Protein AF-A0A183NN00-F1 (afdb_monomer_lite)

Secondary structure (DSSP, 8-state):
----SPPPPHHHH-SS-S---SSPPPHHHHHHHHHHHTT--------TTS-THHHHHHHHHHHHHHT-------SSHHHHHHHHHHHHHHS------TT------SS------

Organism: NCBI:txid31246

Foldseek 3Di:
DDLPDDDPFLVVLDVDQLDDDPDGDRSLLSVLLSCVVVVHADADDDDPVNPPVSSVLSNCSVCVVVVHFDDDDDPDVVVVVVVVVVSCVSPPDDDDDPVDPDRDDPHDHDPDD

Structure (mmCIF, N/CA/C/O backbone):
data_AF-A0A183NN00-F1
#
_entry.id   AF-A0A183NN00-F1
#
loop_
_atom_site.group_PDB
_atom_site.id
_atom_site.type_symbol
_atom_site.label_atom_id
_atom_site.label_alt_id
_atom_site.label_comp_id
_atom_site.label_asym_id
_atom_site.label_entity_id
_atom_site.label_seq_id
_atom_site.pdbx_PDB_ins_code
_atom_site.Cartn_x
_atom_site.Cartn_y
_atom_site.Cartn_z
_atom_site.occupancy
_atom_site.B_iso_or_equiv
_atom_site.auth_seq_id
_atom_site.auth_comp_id
_atom_site.auth_asym_id
_atom_site.auth_atom_id
_atom_site.pdbx_PDB_model_num
ATOM 1 N N . GLU A 1 1 ? 10.757 -2.061 16.217 1.00 47.00 1 GLU A N 1
ATOM 2 C CA . GLU A 1 1 ? 11.706 -3.136 15.863 1.00 47.00 1 GLU A CA 1
ATOM 3 C C . GLU A 1 1 ? 10.920 -4.442 15.821 1.00 47.00 1 GLU A C 1
ATOM 5 O O . GLU A 1 1 ? 9.872 -4.475 16.447 1.00 47.00 1 GLU A O 1
ATOM 10 N N . ASP A 1 2 ? 11.358 -5.418 15.022 1.00 42.41 2 ASP A N 1
ATOM 11 C CA . ASP A 1 2 ? 10.677 -6.676 14.630 1.00 42.41 2 ASP A CA 1
ATOM 12 C C . ASP A 1 2 ? 9.878 -6.624 13.311 1.00 42.41 2 ASP A C 1
ATOM 14 O O . ASP A 1 2 ? 8.664 -6.805 13.255 1.00 42.41 2 ASP A O 1
ATOM 18 N N . THR A 1 3 ? 10.584 -6.418 12.195 1.00 55.16 3 THR A N 1
ATOM 19 C CA . THR A 1 3 ? 10.075 -6.679 10.831 1.00 55.16 3 THR A CA 1
ATOM 20 C C . THR A 1 3 ? 10.293 -8.129 10.365 1.00 55.16 3 THR A C 1
ATOM 22 O O . THR A 1 3 ? 10.003 -8.444 9.214 1.00 55.16 3 THR A O 1
ATOM 25 N N . THR A 1 4 ? 10.796 -9.020 11.228 1.00 57.34 4 THR A N 1
ATOM 26 C CA . THR A 1 4 ? 11.237 -10.386 10.875 1.00 57.34 4 THR A CA 1
ATOM 27 C C . THR A 1 4 ? 10.214 -11.493 11.142 1.00 57.34 4 THR A C 1
ATOM 29 O O . THR A 1 4 ? 10.454 -12.628 10.743 1.00 57.34 4 THR A O 1
ATOM 32 N N . CYS A 1 5 ? 9.076 -11.208 11.784 1.00 66.06 5 CYS A N 1
ATOM 33 C CA . CYS A 1 5 ? 7.989 -12.186 11.876 1.00 66.06 5 CYS A CA 1
ATOM 34 C C . CYS A 1 5 ? 7.213 -12.218 10.557 1.00 66.06 5 CYS A C 1
ATOM 36 O O . CYS A 1 5 ? 6.543 -11.244 10.207 1.00 66.06 5 CYS A O 1
ATOM 38 N N . GLU A 1 6 ? 7.300 -13.332 9.831 1.00 72.94 6 GLU A N 1
ATOM 39 C CA . GLU A 1 6 ? 6.467 -13.580 8.657 1.00 72.94 6 GLU A CA 1
ATOM 40 C C . GLU A 1 6 ? 4.992 -13.568 9.066 1.00 72.94 6 GLU A C 1
ATOM 42 O O . GLU A 1 6 ? 4.547 -14.328 9.926 1.00 72.94 6 GLU A O 1
ATOM 47 N N . LEU A 1 7 ? 4.240 -12.643 8.474 1.00 81.38 7 LEU A N 1
ATOM 48 C CA . LEU A 1 7 ? 2.799 -12.575 8.662 1.00 81.38 7 LEU A CA 1
ATOM 49 C C . LEU A 1 7 ? 2.110 -13.578 7.735 1.00 81.38 7 LEU A C 1
ATOM 51 O O . LEU A 1 7 ? 2.546 -13.725 6.585 1.00 81.38 7 LEU A O 1
ATOM 55 N N . PRO A 1 8 ? 1.000 -14.193 8.182 1.00 85.94 8 PRO A N 1
ATOM 56 C CA . PRO A 1 8 ? 0.227 -15.093 7.340 1.00 85.94 8 PRO A CA 1
ATOM 57 C C . PRO A 1 8 ? -0.300 -14.375 6.081 1.00 85.94 8 PRO A C 1
ATOM 59 O O . PRO A 1 8 ? -0.208 -13.142 5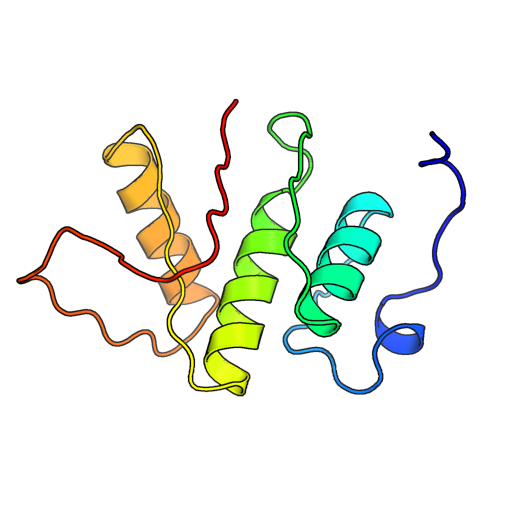.964 1.00 85.94 8 PRO A O 1
ATOM 62 N N . PRO A 1 9 ? -0.824 -15.124 5.099 1.00 86.44 9 PRO A N 1
ATOM 63 C CA . PRO A 1 9 ? -1.379 -14.552 3.879 1.00 86.44 9 PRO A CA 1
ATOM 64 C C . PRO A 1 9 ? -2.443 -13.487 4.173 1.00 86.44 9 PRO A C 1
ATOM 66 O O . PRO A 1 9 ? -3.207 -13.594 5.133 1.00 86.44 9 PRO A O 1
ATOM 69 N N . LEU A 1 10 ? -2.531 -12.457 3.320 1.00 85.94 10 LEU A N 1
ATOM 70 C CA . LEU A 1 10 ? -3.478 -11.347 3.515 1.00 85.94 10 LEU A CA 1
ATOM 71 C C . LEU A 1 10 ? -4.932 -11.833 3.645 1.00 85.94 10 LEU A C 1
ATOM 73 O O . LEU A 1 10 ? -5.704 -11.251 4.402 1.00 85.94 10 LEU A O 1
ATOM 77 N N . THR A 1 11 ? -5.281 -12.913 2.947 1.00 84.69 11 THR A N 1
ATOM 78 C CA . THR A 1 11 ? -6.606 -13.548 2.966 1.00 84.69 11 THR A CA 1
ATOM 79 C C . THR A 1 11 ? -7.021 -14.075 4.336 1.00 84.69 11 THR A C 1
ATOM 81 O O . THR A 1 11 ? -8.210 -14.165 4.605 1.00 84.69 11 THR A O 1
ATOM 84 N N . GLU A 1 12 ? -6.067 -14.426 5.200 1.00 87.19 12 GLU A N 1
ATOM 85 C CA . GLU A 1 12 ? -6.343 -14.871 6.574 1.00 87.19 12 GLU A CA 1
ATOM 86 C C . GLU A 1 12 ? -6.374 -13.701 7.565 1.00 87.19 12 GLU A C 1
ATOM 88 O O . GLU A 1 12 ? -6.920 -13.811 8.659 1.00 87.19 12 GLU A O 1
ATOM 93 N N . LEU A 1 13 ? -5.773 -12.570 7.189 1.00 84.94 13 LEU A N 1
ATOM 94 C CA . LEU A 1 13 ? -5.660 -11.379 8.029 1.00 84.94 13 LEU A CA 1
ATOM 95 C C . LEU A 1 13 ? -6.820 -10.398 7.835 1.00 84.94 13 LEU A C 1
ATOM 97 O O . LEU A 1 13 ? -7.097 -9.592 8.725 1.00 84.94 13 LEU A O 1
ATOM 101 N N . VAL A 1 14 ? -7.456 -10.423 6.662 1.00 87.25 14 VAL A N 1
ATOM 102 C CA . VAL A 1 14 ? -8.546 -9.523 6.279 1.00 87.25 14 VAL A CA 1
ATOM 103 C C . VAL A 1 14 ? -9.649 -10.337 5.606 1.00 87.25 14 VAL A C 1
ATOM 105 O O . VAL A 1 14 ? -9.459 -10.825 4.497 1.00 87.25 14 VAL A O 1
ATOM 108 N N . ASP A 1 15 ? -10.822 -10.418 6.241 1.00 84.69 15 ASP A N 1
ATOM 109 C CA . ASP A 1 15 ? -11.954 -11.232 5.759 1.00 84.69 15 ASP A CA 1
ATOM 110 C C . ASP A 1 15 ? -12.462 -10.810 4.370 1.00 84.69 15 ASP A C 1
ATOM 112 O O . ASP A 1 15 ? -12.893 -11.629 3.562 1.00 84.69 15 ASP A O 1
ATOM 116 N N . ASN A 1 16 ? -12.443 -9.505 4.093 1.00 86.94 16 ASN A N 1
ATOM 117 C CA . ASN A 1 16 ? -12.885 -8.935 2.825 1.00 86.94 16 ASN A CA 1
ATOM 118 C C . ASN A 1 16 ? -11.893 -7.849 2.391 1.00 86.94 16 ASN A C 1
ATOM 120 O O . ASN A 1 16 ? -12.099 -6.678 2.720 1.00 86.94 16 ASN A O 1
ATOM 124 N N . PRO A 1 17 ? -10.787 -8.199 1.717 1.00 88.19 17 PRO A N 1
ATOM 125 C CA . PRO A 1 17 ? -9.797 -7.223 1.278 1.00 88.19 17 PRO A CA 1
ATOM 126 C C . PRO A 1 17 ? -10.350 -6.339 0.151 1.00 88.19 17 PRO A C 1
ATOM 128 O O . PRO A 1 17 ? -11.116 -6.785 -0.699 1.00 88.19 17 PRO A O 1
ATOM 131 N N . ALA A 1 18 ? -9.969 -5.057 0.134 1.00 87.38 18 ALA A N 1
ATOM 132 C CA . ALA A 1 18 ? -10.427 -4.124 -0.903 1.00 87.38 18 ALA A CA 1
ATOM 133 C C . ALA A 1 18 ? -9.840 -4.418 -2.299 1.00 87.38 18 ALA A C 1
ATOM 135 O O . ALA A 1 18 ? -10.425 -4.019 -3.305 1.00 87.38 18 ALA A O 1
ATOM 136 N N . PHE A 1 19 ? -8.688 -5.089 -2.350 1.00 87.81 19 PHE A N 1
ATOM 137 C CA . PHE A 1 19 ? -7.983 -5.484 -3.565 1.00 87.81 19 PHE A CA 1
ATOM 138 C C . PHE A 1 19 ? -7.120 -6.722 -3.280 1.00 87.81 19 PHE A C 1
ATOM 140 O O . PHE A 1 19 ? -6.598 -6.848 -2.171 1.00 87.81 19 PHE A O 1
ATOM 147 N N . ASN A 1 20 ? -6.967 -7.604 -4.271 1.00 86.69 20 ASN A N 1
ATOM 148 C CA . ASN A 1 20 ? -6.155 -8.822 -4.194 1.00 86.69 20 ASN A CA 1
ATOM 149 C C . ASN A 1 20 ? -5.107 -8.829 -5.311 1.00 86.69 20 ASN A C 1
ATOM 151 O O . ASN A 1 20 ? -5.396 -8.404 -6.428 1.00 86.69 20 ASN A O 1
ATOM 155 N N . TRP A 1 21 ? -3.922 -9.361 -5.015 1.00 88.25 21 TRP A N 1
ATOM 156 C CA . TRP A 1 21 ? -2.844 -9.568 -5.983 1.00 88.25 21 TRP A CA 1
ATOM 157 C C . TRP A 1 21 ? -2.617 -11.065 -6.214 1.00 88.25 21 TRP A C 1
ATOM 159 O O . TRP A 1 21 ? -2.913 -11.883 -5.347 1.00 88.25 21 TRP A O 1
ATOM 169 N N . GLU A 1 22 ? -2.074 -11.417 -7.380 1.00 88.00 22 GLU A N 1
ATOM 170 C CA . GLU A 1 22 ? -1.708 -12.802 -7.727 1.00 88.00 22 GLU A CA 1
ATOM 171 C C . GLU A 1 22 ? -0.385 -13.255 -7.082 1.00 88.00 22 GLU A C 1
ATOM 173 O O . GLU A 1 22 ? -0.031 -14.429 -7.145 1.00 88.00 22 GLU A O 1
ATOM 178 N N . PHE A 1 23 ? 0.352 -12.327 -6.469 1.00 89.50 23 PHE A N 1
ATOM 179 C CA . PHE A 1 23 ? 1.613 -12.577 -5.777 1.00 89.50 23 PHE A CA 1
ATOM 180 C C . PHE A 1 23 ? 1.472 -12.361 -4.267 1.00 89.50 23 PHE A C 1
ATOM 182 O O . PHE A 1 23 ? 0.585 -11.642 -3.800 1.00 89.50 23 PHE A O 1
ATOM 189 N N . GLU A 1 24 ? 2.376 -12.966 -3.497 1.00 89.25 24 GLU A N 1
ATOM 190 C CA . GLU A 1 24 ? 2.412 -12.784 -2.051 1.00 89.25 24 GLU A CA 1
ATOM 191 C C . GLU A 1 24 ? 3.019 -11.427 -1.667 1.00 89.25 24 GLU A C 1
ATOM 193 O O . GLU A 1 24 ? 4.065 -11.027 -2.173 1.00 89.25 24 GLU A O 1
ATOM 198 N N . LEU A 1 25 ? 2.345 -10.722 -0.757 1.00 90.75 25 LEU A N 1
ATOM 199 C CA . LEU A 1 25 ? 2.785 -9.421 -0.265 1.00 90.75 25 LEU A CA 1
ATOM 200 C C . LEU A 1 25 ? 3.871 -9.552 0.805 1.00 90.75 25 LEU A C 1
ATOM 202 O O . LEU A 1 25 ? 3.790 -10.406 1.692 1.00 90.75 25 LEU A O 1
ATOM 206 N N . ASP A 1 26 ? 4.814 -8.614 0.800 1.00 90.88 26 ASP A N 1
ATOM 207 C CA . ASP A 1 26 ? 5.837 -8.528 1.839 1.00 90.88 26 ASP A CA 1
ATOM 208 C C . ASP A 1 26 ? 5.222 -8.206 3.210 1.00 90.88 26 ASP A C 1
ATOM 210 O O . ASP A 1 26 ? 4.194 -7.528 3.323 1.00 90.88 26 ASP A O 1
ATOM 214 N N . THR A 1 27 ? 5.907 -8.601 4.286 1.00 90.00 27 THR A N 1
ATOM 215 C CA . THR A 1 27 ? 5.477 -8.352 5.672 1.00 90.00 27 THR A CA 1
ATOM 216 C C . THR A 1 27 ? 5.129 -6.883 5.927 1.00 90.00 27 THR A C 1
ATOM 218 O O . THR A 1 27 ? 4.081 -6.589 6.502 1.00 90.00 27 THR A O 1
ATOM 221 N N . PHE A 1 28 ? 5.949 -5.940 5.451 1.00 89.81 28 PHE A N 1
ATOM 222 C CA . PHE A 1 28 ? 5.687 -4.511 5.657 1.00 89.81 28 PHE A CA 1
ATOM 223 C C . PHE A 1 28 ? 4.432 -4.028 4.904 1.00 89.81 28 PHE A C 1
ATOM 225 O O . PHE A 1 28 ? 3.728 -3.136 5.379 1.00 89.81 28 PHE A O 1
ATOM 232 N N . GLN A 1 29 ? 4.129 -4.622 3.743 1.00 91.50 29 GLN A N 1
ATOM 233 C CA . GLN A 1 29 ? 2.940 -4.301 2.950 1.00 91.50 29 GLN A CA 1
ATOM 234 C C . GLN A 1 29 ? 1.688 -4.827 3.657 1.00 91.50 29 GLN A C 1
ATOM 236 O O . GLN A 1 29 ? 0.732 -4.074 3.840 1.00 91.50 29 GLN A O 1
ATOM 241 N N . LYS A 1 30 ? 1.727 -6.081 4.138 1.00 92.00 30 LYS A N 1
ATOM 242 C CA . LYS A 1 30 ? 0.667 -6.696 4.956 1.00 92.00 30 LYS A CA 1
ATOM 243 C C . LYS A 1 30 ? 0.374 -5.850 6.205 1.00 92.00 30 LYS A C 1
ATOM 245 O O . LYS A 1 30 ? -0.781 -5.525 6.471 1.00 92.00 30 LYS A O 1
ATOM 250 N N . GLN A 1 31 ? 1.410 -5.419 6.931 1.00 91.25 31 GLN A N 1
ATOM 251 C CA . GLN A 1 31 ? 1.268 -4.538 8.101 1.00 91.25 31 GLN A CA 1
ATOM 252 C C . GLN A 1 31 ? 0.618 -3.197 7.745 1.00 91.25 31 GLN A C 1
ATOM 254 O O . GLN A 1 31 ? -0.312 -2.762 8.425 1.00 91.25 31 GLN A O 1
ATOM 259 N N . ALA A 1 32 ? 1.075 -2.554 6.667 1.00 91.06 32 ALA A N 1
ATOM 260 C CA . ALA A 1 32 ? 0.520 -1.277 6.237 1.00 91.06 32 ALA A CA 1
ATOM 261 C C . ALA A 1 32 ? -0.969 -1.399 5.872 1.00 91.06 32 ALA A C 1
ATOM 263 O O . ALA A 1 32 ? -1.778 -0.569 6.287 1.00 91.06 32 ALA A O 1
ATOM 264 N N . ILE A 1 33 ? -1.342 -2.463 5.157 1.00 92.00 33 ILE A N 1
ATOM 265 C CA . ILE A 1 33 ? -2.731 -2.763 4.792 1.00 92.00 33 ILE A CA 1
ATOM 266 C C . ILE A 1 33 ? -3.598 -2.989 6.036 1.00 92.00 33 ILE A C 1
ATOM 268 O O . ILE A 1 33 ? -4.683 -2.416 6.136 1.00 92.00 33 ILE A O 1
ATOM 272 N N . LEU A 1 34 ? -3.111 -3.752 7.017 1.00 91.62 34 LEU A N 1
ATOM 273 C CA . LEU A 1 34 ? -3.838 -3.985 8.268 1.00 91.62 34 LEU A CA 1
ATOM 274 C C . LEU A 1 34 ? -4.120 -2.688 9.030 1.00 91.62 34 LEU A C 1
ATOM 276 O O . LEU A 1 34 ? -5.224 -2.490 9.541 1.00 91.62 34 LEU A O 1
ATOM 280 N N . CYS A 1 35 ? -3.143 -1.784 9.095 1.00 90.25 35 CYS A N 1
ATOM 281 C CA . CYS A 1 35 ? -3.337 -0.470 9.699 1.00 90.25 35 CYS A CA 1
ATOM 282 C C . CYS A 1 35 ? -4.360 0.375 8.918 1.00 90.25 35 CYS A C 1
ATOM 284 O O . CYS A 1 35 ? -5.238 0.981 9.533 1.00 90.25 35 CYS A O 1
ATOM 286 N N . LEU A 1 36 ? -4.317 0.369 7.580 1.00 90.25 36 LEU A N 1
ATOM 287 C CA . LEU A 1 36 ? -5.303 1.068 6.743 1.00 90.25 36 LEU A CA 1
ATOM 288 C C . LEU A 1 36 ? -6.731 0.534 6.951 1.00 90.25 36 LEU A C 1
ATOM 290 O O . LEU A 1 36 ? -7.685 1.316 7.072 1.00 90.25 36 LEU A O 1
ATOM 294 N N . GLU A 1 37 ? -6.891 -0.788 7.051 1.00 90.75 37 GLU A N 1
ATOM 295 C CA . GLU A 1 37 ? -8.186 -1.410 7.343 1.00 90.75 37 GLU A CA 1
ATOM 296 C C . GLU A 1 37 ? -8.717 -1.000 8.719 1.00 90.75 37 GLU A C 1
ATOM 298 O O . GLU A 1 37 ? -9.898 -0.683 8.859 1.00 90.75 37 GLU A O 1
ATOM 303 N N . ARG A 1 38 ? -7.830 -0.842 9.705 1.00 89.75 38 ARG A N 1
ATOM 304 C CA . ARG A 1 38 ? -8.156 -0.319 11.041 1.00 89.75 38 ARG A CA 1
ATOM 305 C C . ARG A 1 38 ? -8.380 1.200 11.095 1.00 89.75 38 ARG A C 1
ATOM 307 O O . ARG A 1 38 ? -8.500 1.741 12.191 1.00 89.75 38 ARG A O 1
ATOM 314 N N . ASN A 1 39 ? -8.455 1.895 9.954 1.00 87.94 39 ASN A N 1
ATOM 315 C CA . ASN A 1 39 ? -8.548 3.363 9.873 1.00 87.94 39 ASN A CA 1
ATOM 316 C C . ASN A 1 39 ? -7.372 4.091 10.557 1.00 87.94 39 ASN A C 1
ATOM 318 O O . ASN A 1 39 ? -7.537 5.199 11.066 1.00 87.94 39 ASN A O 1
ATOM 322 N N . GLN A 1 40 ? -6.187 3.481 10.590 1.00 87.94 40 GLN A N 1
ATOM 323 C CA . GLN A 1 40 ? -4.983 4.090 11.150 1.00 87.94 40 GLN A CA 1
ATOM 324 C C . GLN A 1 40 ? -4.132 4.736 10.054 1.00 87.94 40 GLN A C 1
ATOM 326 O O . GLN A 1 40 ? -4.117 4.298 8.902 1.00 87.94 40 GLN A O 1
ATOM 331 N N . THR A 1 41 ? -3.385 5.770 10.434 1.00 85.88 41 THR A N 1
ATOM 332 C CA . THR A 1 41 ? -2.395 6.402 9.558 1.00 85.88 41 THR A CA 1
ATOM 333 C C . THR A 1 41 ? -1.131 5.552 9.502 1.00 85.88 41 THR A C 1
ATOM 335 O O . THR A 1 41 ? -0.641 5.089 10.530 1.00 85.88 41 THR A O 1
ATOM 338 N N . VAL A 1 42 ? -0.579 5.390 8.302 1.00 87.88 42 VAL A N 1
ATOM 339 C CA . VAL A 1 42 ? 0.650 4.630 8.052 1.00 87.88 42 VAL A CA 1
ATOM 340 C C . VAL A 1 42 ? 1.711 5.501 7.405 1.00 87.88 42 VAL A C 1
ATOM 342 O O . VAL A 1 42 ? 1.428 6.274 6.492 1.00 87.88 42 VAL A O 1
ATOM 345 N N . PHE A 1 43 ? 2.949 5.329 7.862 1.00 87.25 43 PHE A N 1
ATOM 346 C CA . PHE A 1 43 ? 4.139 5.903 7.251 1.00 87.25 43 PHE A CA 1
ATOM 347 C C . PHE A 1 43 ? 5.047 4.762 6.798 1.00 87.25 43 PHE A C 1
ATOM 349 O O . PHE A 1 43 ? 5.512 3.972 7.619 1.00 87.25 43 PHE A O 1
ATOM 356 N N . VAL A 1 44 ? 5.268 4.652 5.487 1.00 83.62 44 VAL A N 1
ATOM 357 C CA . VAL A 1 44 ? 6.034 3.553 4.889 1.00 83.62 44 VAL A CA 1
ATOM 358 C C . VAL A 1 44 ? 7.355 4.090 4.357 1.00 83.62 44 VAL A C 1
ATOM 360 O O . VAL A 1 44 ? 7.401 4.721 3.302 1.00 83.62 44 VAL A O 1
ATOM 363 N N . ALA A 1 45 ? 8.437 3.788 5.071 1.00 85.69 45 ALA A N 1
ATOM 364 C CA . ALA A 1 45 ? 9.799 4.038 4.621 1.00 85.69 45 ALA A CA 1
ATOM 365 C C . ALA A 1 45 ? 10.409 2.729 4.101 1.00 85.69 45 ALA A C 1
ATOM 367 O O . ALA A 1 45 ? 10.715 1.826 4.873 1.00 85.69 45 ALA A O 1
ATOM 368 N N . ALA A 1 46 ? 10.565 2.616 2.783 1.00 84.81 46 ALA A N 1
ATOM 369 C CA . ALA A 1 46 ? 11.211 1.472 2.137 1.00 84.81 46 ALA A CA 1
ATOM 370 C C . ALA A 1 46 ? 12.015 1.940 0.918 1.00 84.81 46 ALA A C 1
ATOM 372 O O . ALA A 1 46 ? 11.756 3.022 0.385 1.00 84.81 46 ALA A O 1
ATOM 373 N N . HIS A 1 47 ? 12.952 1.128 0.427 1.00 84.38 47 HIS A N 1
ATOM 374 C CA . HIS A 1 47 ? 13.761 1.471 -0.749 1.00 84.38 47 HIS A CA 1
ATOM 375 C C . HIS A 1 47 ? 12.919 1.565 -2.034 1.00 84.38 47 HIS A C 1
ATOM 377 O O . HIS A 1 47 ? 11.816 1.013 -2.142 1.00 84.38 47 HIS A O 1
ATOM 383 N N . THR A 1 48 ? 13.384 2.337 -3.020 1.00 79.5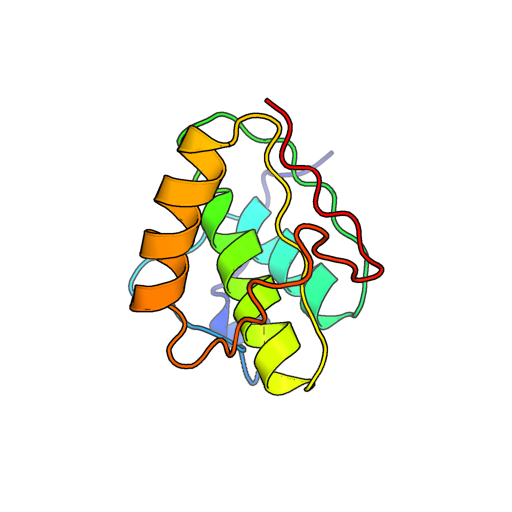6 48 THR A N 1
ATOM 384 C CA . THR A 1 48 ? 12.826 2.291 -4.382 1.00 79.56 48 THR A CA 1
ATOM 385 C C . THR A 1 48 ? 12.904 0.853 -4.899 1.00 79.56 48 THR A C 1
ATOM 387 O O . THR A 1 48 ? 13.811 0.124 -4.519 1.00 79.56 48 THR A O 1
ATOM 390 N N . SER A 1 49 ? 11.923 0.423 -5.698 1.00 80.81 49 SER A N 1
ATOM 391 C CA . SER A 1 49 ? 11.688 -0.976 -6.125 1.00 80.81 49 SER A CA 1
ATOM 392 C C . SER A 1 49 ? 11.121 -1.962 -5.088 1.00 80.81 49 SER A C 1
ATOM 394 O O . SER A 1 49 ? 10.633 -3.006 -5.495 1.00 80.81 49 SER A O 1
A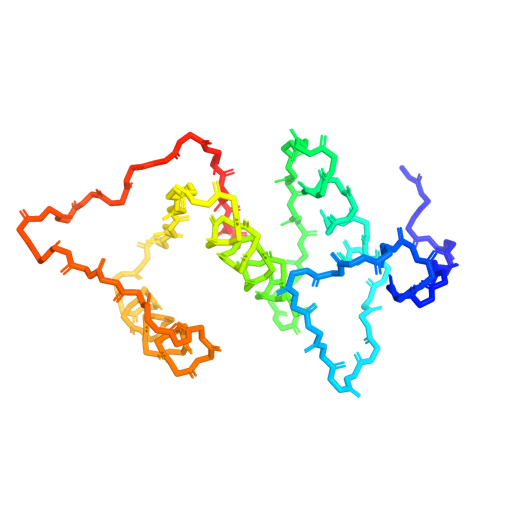TOM 396 N N . ALA A 1 50 ? 11.019 -1.615 -3.798 1.00 80.94 50 ALA A N 1
ATOM 397 C CA . ALA A 1 50 ? 10.453 -2.509 -2.769 1.00 80.94 50 ALA A CA 1
ATOM 398 C C . ALA A 1 50 ? 8.920 -2.729 -2.845 1.00 80.94 50 ALA A C 1
ATOM 400 O O . ALA A 1 50 ? 8.329 -3.261 -1.920 1.00 80.94 50 ALA A O 1
ATOM 401 N N . GLY A 1 51 ? 8.227 -2.246 -3.881 1.00 82.88 51 GLY A N 1
ATOM 402 C CA . GLY A 1 51 ? 6.775 -2.460 -3.999 1.00 82.88 51 GLY A CA 1
ATOM 403 C C . GLY A 1 51 ? 5.889 -1.543 -3.143 1.00 82.88 51 GLY A C 1
ATOM 404 O O . GLY A 1 51 ? 4.713 -1.827 -2.948 1.00 82.88 51 GLY A O 1
ATOM 405 N N . LYS A 1 52 ? 6.392 -0.383 -2.690 1.00 86.69 52 LYS A N 1
ATOM 406 C CA . LYS A 1 52 ? 5.603 0.644 -1.963 1.00 86.69 52 LYS A CA 1
ATOM 407 C C . LYS A 1 52 ? 4.263 1.017 -2.630 1.00 86.69 52 LYS A C 1
ATOM 409 O O . LYS A 1 52 ? 3.332 1.440 -1.949 1.00 86.69 52 LYS A O 1
ATOM 414 N N . THR A 1 53 ? 4.171 0.864 -3.951 1.00 85.75 53 THR A N 1
ATOM 415 C CA . THR A 1 53 ? 2.959 1.111 -4.744 1.00 85.75 53 THR A CA 1
ATOM 416 C C . THR A 1 53 ? 1.773 0.245 -4.313 1.00 85.75 53 THR A C 1
ATOM 418 O O . THR A 1 53 ? 0.661 0.758 -4.320 1.00 85.75 53 THR A O 1
ATOM 421 N N . VAL A 1 54 ? 1.998 -0.983 -3.829 1.00 88.88 54 VAL A N 1
ATOM 422 C CA . VAL A 1 54 ? 0.943 -1.888 -3.325 1.00 88.88 54 VAL A CA 1
ATOM 423 C C . VAL A 1 54 ? 0.103 -1.214 -2.236 1.00 88.88 54 VAL A C 1
ATOM 425 O O . VAL A 1 54 ? -1.125 -1.253 -2.261 1.00 88.88 54 VAL A O 1
ATOM 428 N N . VAL A 1 55 ? 0.757 -0.516 -1.303 1.00 89.19 55 VAL A N 1
ATOM 429 C CA . VAL A 1 55 ? 0.074 0.187 -0.205 1.00 89.19 55 VAL A CA 1
ATOM 430 C C . VAL A 1 55 ? -0.792 1.334 -0.740 1.00 89.19 55 VAL A C 1
ATOM 432 O O . VAL A 1 55 ? -1.899 1.559 -0.253 1.00 89.19 55 VAL A O 1
ATOM 435 N N . ALA A 1 56 ? -0.312 2.042 -1.766 1.00 85.25 56 ALA A N 1
ATOM 436 C CA . ALA A 1 56 ? -1.053 3.126 -2.406 1.00 85.25 56 ALA A CA 1
ATOM 437 C C . ALA A 1 56 ? -2.277 2.606 -3.178 1.00 85.25 56 ALA A C 1
ATOM 439 O O . ALA A 1 56 ? -3.366 3.163 -3.054 1.00 85.25 56 ALA A O 1
ATOM 440 N N . GLU A 1 57 ? -2.109 1.524 -3.940 1.00 86.31 57 GLU A N 1
ATOM 441 C CA . GLU A 1 57 ? -3.190 0.856 -4.673 1.00 86.31 57 GLU A CA 1
ATOM 442 C C . GLU A 1 57 ? -4.280 0.365 -3.719 1.00 86.31 57 GLU A C 1
ATOM 444 O O . GLU A 1 57 ? -5.463 0.638 -3.943 1.00 86.31 57 GLU A O 1
ATOM 449 N N . TYR A 1 58 ? -3.884 -0.259 -2.604 1.00 89.12 58 TYR A N 1
ATOM 450 C CA . TYR A 1 58 ? -4.827 -0.685 -1.577 1.00 89.12 58 TYR A CA 1
ATOM 451 C C . TYR A 1 58 ? -5.600 0.489 -0.981 1.00 89.12 58 TYR A C 1
ATOM 453 O O . TYR A 1 58 ? -6.819 0.424 -0.848 1.00 89.12 58 TYR A O 1
ATOM 461 N N . ALA A 1 59 ? -4.908 1.580 -0.635 1.00 88.44 59 ALA A N 1
ATOM 462 C CA . ALA A 1 59 ? -5.543 2.767 -0.076 1.00 88.44 59 ALA A CA 1
ATOM 463 C C . ALA A 1 59 ? -6.583 3.354 -1.045 1.00 88.44 59 ALA A C 1
ATOM 465 O O . ALA A 1 59 ? -7.694 3.683 -0.629 1.00 88.44 59 ALA A O 1
ATOM 466 N N . CYS A 1 60 ? -6.268 3.413 -2.343 1.00 85.44 60 CYS A N 1
ATOM 467 C CA . CYS A 1 60 ? -7.210 3.830 -3.381 1.00 85.44 60 CYS A CA 1
ATOM 468 C C . CYS A 1 60 ? -8.445 2.917 -3.445 1.00 85.44 60 CYS A C 1
ATOM 470 O O . CYS A 1 60 ? -9.576 3.414 -3.434 1.00 85.44 60 CYS A O 1
ATOM 472 N N . ALA A 1 61 ? -8.251 1.595 -3.469 1.00 87.31 61 ALA A N 1
ATOM 473 C CA . ALA A 1 61 ? -9.346 0.624 -3.495 1.00 87.31 61 ALA A CA 1
ATOM 474 C C . ALA A 1 61 ? -10.215 0.697 -2.226 1.00 87.31 61 ALA A C 1
ATOM 476 O O . ALA A 1 61 ? -11.448 0.689 -2.292 1.00 87.31 61 ALA A O 1
ATOM 477 N N . LEU A 1 62 ? -9.583 0.854 -1.062 1.00 88.31 62 LEU A N 1
ATOM 478 C CA . LEU A 1 62 ? -10.253 0.982 0.226 1.00 88.31 62 LEU A CA 1
ATOM 479 C C . LEU A 1 62 ? -11.083 2.267 0.308 1.00 88.31 62 LEU A C 1
ATOM 481 O O . LEU A 1 62 ? -12.236 2.232 0.741 1.00 88.31 62 LEU A O 1
ATOM 485 N N . CYS A 1 63 ? -10.536 3.391 -0.162 1.00 85.94 63 CYS A N 1
ATOM 486 C CA . CYS A 1 63 ? -11.267 4.650 -0.288 1.00 85.94 63 CYS A CA 1
ATOM 487 C C . CYS A 1 63 ? -12.468 4.508 -1.222 1.00 85.94 63 CYS A C 1
ATOM 489 O O . CYS A 1 63 ? -13.570 4.933 -0.873 1.00 85.94 63 CYS A O 1
ATOM 491 N N . ARG A 1 64 ? -12.298 3.835 -2.367 1.00 83.75 64 ARG A N 1
ATOM 492 C CA . ARG A 1 64 ? -13.397 3.571 -3.303 1.00 83.75 64 ARG A CA 1
ATOM 493 C C . ARG A 1 64 ? -14.521 2.774 -2.645 1.00 83.75 64 ARG A C 1
ATOM 495 O O . ARG A 1 64 ? -15.682 3.153 -2.802 1.00 83.75 64 ARG A O 1
ATOM 502 N N . ARG A 1 65 ? -14.180 1.724 -1.890 1.00 85.88 65 ARG A N 1
ATOM 503 C CA . ARG A 1 65 ? -15.139 0.901 -1.136 1.00 85.88 65 ARG A CA 1
ATOM 504 C C . ARG A 1 65 ? -15.854 1.696 -0.044 1.00 85.88 65 ARG A C 1
ATOM 506 O O . ARG A 1 65 ? -17.051 1.528 0.147 1.00 85.88 65 ARG A O 1
ATOM 513 N N . ARG A 1 66 ? -15.133 2.577 0.655 1.00 85.75 66 ARG A N 1
ATOM 514 C CA . ARG A 1 66 ? -15.678 3.443 1.716 1.00 85.75 66 ARG A CA 1
ATOM 515 C C . ARG A 1 66 ? -16.420 4.676 1.182 1.00 85.75 66 ARG A C 1
ATOM 517 O O . ARG A 1 66 ? -17.015 5.401 1.971 1.00 85.75 66 ARG A O 1
ATOM 524 N N . GLY A 1 67 ? -16.377 4.941 -0.126 1.00 83.00 67 GLY A N 1
ATOM 525 C CA . GLY A 1 67 ? -16.929 6.162 -0.719 1.00 83.00 67 GLY A CA 1
ATOM 526 C C . GLY A 1 67 ? -16.168 7.433 -0.321 1.00 83.00 67 GLY A C 1
ATOM 527 O O . GLY A 1 67 ? -16.728 8.527 -0.363 1.00 83.00 67 GLY A O 1
ATOM 528 N N . THR A 1 68 ? -14.903 7.306 0.086 1.00 83.06 68 THR A N 1
ATOM 529 C CA . THR A 1 68 ? -14.040 8.428 0.465 1.00 83.06 68 THR A CA 1
ATOM 530 C C . THR A 1 68 ? -13.079 8.794 -0.664 1.00 83.06 68 THR A C 1
ATOM 532 O O . THR A 1 68 ? -12.893 8.059 -1.633 1.00 83.06 68 THR A O 1
ATOM 535 N N . ARG A 1 69 ? -12.482 9.984 -0.563 1.00 78.06 69 ARG A N 1
ATOM 536 C CA . ARG A 1 69 ? -11.508 10.493 -1.537 1.00 78.06 69 ARG A CA 1
ATOM 537 C C . ARG A 1 69 ? -10.090 10.186 -1.066 1.00 78.06 69 ARG A C 1
ATOM 539 O O . ARG A 1 69 ? -9.827 10.237 0.132 1.00 78.06 69 ARG A O 1
ATOM 546 N N . VAL A 1 70 ? -9.191 9.932 -2.012 1.00 76.12 70 VAL A N 1
ATOM 547 C CA . VAL A 1 70 ? -7.762 9.679 -1.781 1.00 76.12 70 VAL A CA 1
ATOM 548 C C . VAL A 1 70 ? -6.931 10.753 -2.483 1.00 76.12 70 VAL A C 1
ATOM 550 O O . VAL A 1 70 ? -7.262 11.151 -3.599 1.00 76.12 70 VAL A O 1
ATOM 553 N N . ILE A 1 71 ? -5.871 11.236 -1.828 1.00 75.19 71 ILE A N 1
ATOM 554 C CA . ILE A 1 71 ? -4.835 12.068 -2.454 1.00 75.19 71 ILE A CA 1
ATOM 555 C C . ILE A 1 71 ? -3.670 11.187 -2.851 1.00 75.19 71 ILE A C 1
ATOM 557 O O . ILE A 1 71 ? -3.160 10.446 -2.015 1.00 75.19 71 ILE A O 1
ATOM 561 N N . TYR A 1 72 ? -3.138 11.421 -4.045 1.00 75.81 72 TYR A N 1
ATOM 562 C CA . TYR A 1 72 ? -1.764 11.067 -4.363 1.00 75.81 72 TYR A CA 1
ATOM 563 C C . TYR A 1 72 ? -0.933 12.333 -4.620 1.00 75.81 72 TYR A C 1
ATOM 565 O O . TYR A 1 72 ? -1.285 13.138 -5.482 1.00 75.81 72 TYR A O 1
ATOM 573 N N . THR A 1 73 ? 0.164 12.531 -3.884 1.00 76.56 73 THR A N 1
ATOM 574 C CA . THR A 1 73 ? 1.133 13.604 -4.158 1.00 76.56 73 THR A C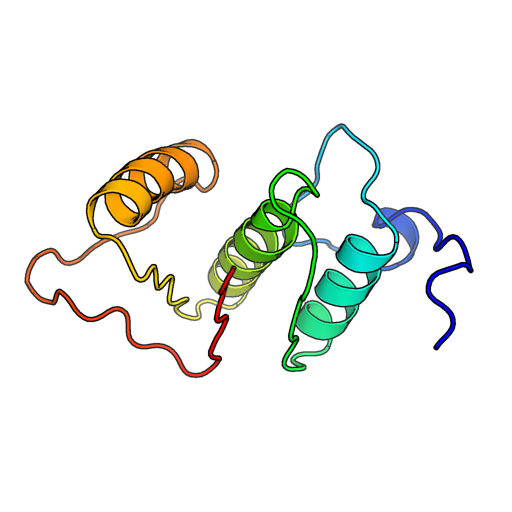A 1
ATOM 575 C C . THR A 1 73 ? 2.485 13.020 -4.540 1.00 76.56 73 THR A C 1
ATOM 577 O O . THR A 1 73 ? 2.958 12.042 -3.968 1.00 76.56 73 THR A O 1
ATOM 580 N N . SER A 1 74 ? 3.128 13.651 -5.519 1.00 74.81 74 SER A N 1
ATOM 581 C CA . SER A 1 74 ? 4.508 13.373 -5.905 1.00 74.81 74 SER A CA 1
ATOM 582 C C . SER A 1 74 ? 5.243 14.704 -6.055 1.00 74.81 74 SER A C 1
ATOM 584 O O . SER A 1 74 ? 4.659 15.643 -6.605 1.00 74.81 74 SER A O 1
ATOM 586 N N . PRO A 1 75 ? 6.507 14.813 -5.608 1.00 65.62 75 PRO A N 1
ATOM 587 C CA . PRO A 1 75 ? 7.284 16.044 -5.753 1.00 65.62 75 PRO A CA 1
ATOM 588 C C . PRO A 1 75 ? 7.597 16.390 -7.221 1.00 65.62 75 PRO A C 1
ATOM 590 O O . PRO A 1 75 ? 7.948 17.530 -7.514 1.00 65.62 75 PRO A O 1
ATOM 593 N N . ILE A 1 76 ? 7.456 15.441 -8.159 1.00 75.00 76 ILE A N 1
ATOM 594 C CA . ILE A 1 76 ? 7.771 15.633 -9.582 1.00 75.00 76 ILE A CA 1
ATOM 595 C C . ILE A 1 76 ? 6.530 15.368 -10.441 1.00 75.00 76 ILE A C 1
ATOM 597 O O . ILE A 1 76 ? 5.997 14.258 -10.476 1.00 75.00 76 ILE A O 1
ATOM 601 N N . LYS A 1 77 ? 6.110 16.374 -11.222 1.00 67.25 77 LYS A N 1
ATOM 602 C CA . LYS A 1 77 ? 4.909 16.301 -12.079 1.00 67.25 77 LYS A CA 1
ATOM 603 C C . LYS A 1 77 ? 4.967 15.169 -13.110 1.00 67.25 77 LYS A C 1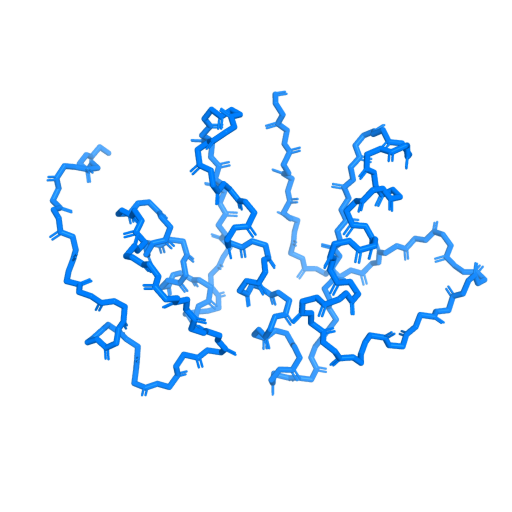
ATOM 605 O O . LYS A 1 77 ? 3.959 14.515 -13.345 1.00 67.25 77 LYS A O 1
ATOM 610 N N . ALA A 1 78 ? 6.133 14.910 -13.700 1.00 63.19 78 ALA A N 1
ATOM 611 C CA . ALA A 1 78 ? 6.301 13.827 -14.671 1.00 63.19 78 ALA A CA 1
ATOM 612 C C . ALA A 1 78 ? 6.033 12.440 -14.055 1.00 63.19 78 ALA A C 1
ATOM 614 O O . ALA A 1 78 ? 5.346 11.623 -14.663 1.00 63.19 78 ALA A O 1
ATOM 615 N N . LEU A 1 79 ? 6.496 12.205 -12.821 1.00 69.69 79 LEU A N 1
ATOM 616 C CA . LEU A 1 79 ? 6.245 10.957 -12.093 1.00 69.69 79 LEU A CA 1
ATOM 617 C C . LEU A 1 79 ? 4.780 10.839 -11.663 1.00 69.69 79 LEU A C 1
ATOM 619 O O . LEU A 1 79 ? 4.206 9.755 -11.734 1.00 69.69 79 LEU A O 1
ATOM 623 N N . SER A 1 80 ? 4.161 11.962 -11.284 1.00 67.94 80 SER A N 1
ATOM 624 C CA . SER A 1 80 ? 2.717 12.023 -11.034 1.00 67.94 80 SER A CA 1
ATOM 625 C C . SER A 1 80 ? 1.915 11.618 -12.274 1.00 67.94 80 SER A C 1
ATOM 627 O O . SER A 1 80 ? 1.035 10.768 -12.188 1.00 67.94 80 SER A O 1
ATOM 629 N N . ASN A 1 81 ? 2.269 12.150 -13.449 1.00 67.44 81 ASN A N 1
ATOM 630 C CA . ASN A 1 81 ? 1.610 11.805 -14.708 1.00 67.44 81 ASN A CA 1
ATOM 631 C C . ASN A 1 81 ? 1.787 10.325 -15.068 1.00 67.44 81 ASN A C 1
ATOM 633 O O . ASN A 1 81 ? 0.833 9.691 -15.501 1.00 67.44 81 ASN A O 1
ATOM 637 N N . GLN A 1 82 ? 2.979 9.757 -14.878 1.00 71.69 82 GLN A N 1
ATOM 638 C CA . GLN A 1 82 ? 3.205 8.331 -15.122 1.00 71.69 82 GLN A CA 1
ATOM 639 C C . GLN A 1 82 ? 2.320 7.468 -14.210 1.00 71.69 82 GLN A C 1
ATOM 641 O O . GLN A 1 82 ? 1.613 6.584 -14.685 1.00 71.69 82 GLN A O 1
ATOM 646 N N . LYS A 1 83 ? 2.284 7.787 -12.910 1.00 71.12 83 LYS A N 1
ATOM 647 C CA . LYS A 1 83 ? 1.464 7.062 -11.931 1.00 71.12 83 LYS A CA 1
ATOM 648 C C . LYS A 1 83 ? -0.034 7.271 -12.126 1.00 71.12 83 LYS A C 1
ATOM 650 O O . LYS A 1 83 ? -0.809 6.370 -11.829 1.00 71.12 83 LYS A O 1
ATOM 655 N N . PHE A 1 84 ? -0.446 8.413 -12.670 1.00 66.19 84 PHE A N 1
ATOM 656 C CA . PHE A 1 84 ? -1.831 8.648 -13.069 1.00 66.19 84 PHE A CA 1
ATOM 657 C C . PHE A 1 84 ? -2.303 7.608 -14.087 1.00 66.19 84 PHE A C 1
ATOM 659 O O . PHE A 1 84 ? -3.384 7.044 -13.918 1.00 66.19 84 PHE A O 1
ATOM 666 N N . TYR A 1 85 ? -1.498 7.329 -15.115 1.00 69.50 85 TYR A N 1
ATOM 667 C CA . TYR A 1 85 ? -1.847 6.306 -16.095 1.00 69.50 85 TYR A CA 1
ATOM 668 C C . TYR A 1 85 ? -1.884 4.923 -15.448 1.00 69.50 85 TYR A C 1
ATOM 670 O O . TYR A 1 85 ? -2.898 4.244 -15.592 1.00 69.50 85 TYR A O 1
ATOM 678 N N . ASP A 1 86 ? -0.866 4.561 -14.661 1.00 73.31 86 ASP A N 1
ATOM 679 C CA . ASP A 1 86 ? -0.818 3.280 -13.939 1.00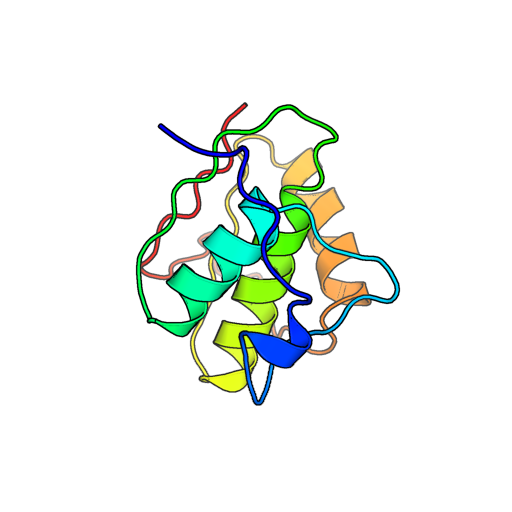 73.31 86 ASP A CA 1
ATOM 680 C C . ASP A 1 86 ? -2.095 3.056 -13.104 1.00 73.31 86 ASP A C 1
ATOM 682 O O . ASP A 1 86 ? -2.781 2.045 -13.254 1.00 73.31 86 ASP A O 1
ATOM 686 N N . PHE A 1 87 ? -2.489 4.035 -12.280 1.00 69.81 87 PHE A N 1
ATOM 687 C CA . PHE A 1 87 ? -3.676 3.910 -11.431 1.00 69.81 87 PHE A CA 1
ATOM 688 C C . PHE A 1 87 ? -4.988 3.894 -12.214 1.00 69.81 87 PHE A C 1
ATOM 690 O O . PHE A 1 87 ? -5.941 3.250 -11.778 1.00 69.81 87 PHE A O 1
ATOM 697 N N . ARG A 1 88 ? -5.063 4.575 -13.363 1.00 66.06 88 ARG A N 1
ATOM 698 C CA . ARG A 1 88 ? -6.274 4.581 -14.193 1.00 66.06 88 ARG A CA 1
ATOM 699 C C . ARG A 1 88 ? -6.560 3.207 -14.800 1.00 66.06 88 ARG A C 1
ATOM 701 O O . ARG A 1 88 ? -7.728 2.855 -14.952 1.00 66.06 88 ARG A O 1
ATOM 708 N N . TYR A 1 89 ? -5.516 2.460 -15.156 1.00 62.22 89 TYR A N 1
ATOM 709 C CA . TYR A 1 89 ? -5.660 1.112 -15.704 1.00 62.22 89 TYR A CA 1
ATOM 710 C C . TYR A 1 89 ? -5.944 0.075 -14.611 1.00 62.22 89 TYR A C 1
ATOM 712 O O . TYR A 1 89 ? -6.762 -0.814 -14.830 1.00 62.22 89 TYR A O 1
ATOM 720 N N . THR A 1 90 ? -5.330 0.217 -13.432 1.00 62.62 90 THR A N 1
ATOM 721 C CA . THR A 1 90 ? -5.465 -0.759 -12.337 1.00 62.62 90 THR A CA 1
ATOM 722 C C . THR A 1 90 ? -6.740 -0.569 -11.506 1.00 62.62 90 THR A C 1
ATOM 724 O O . THR A 1 90 ? -7.369 -1.544 -11.102 1.00 62.62 90 THR A O 1
ATOM 727 N N . VAL A 1 91 ? -7.165 0.675 -11.256 1.00 58.41 91 VAL A N 1
ATOM 728 C CA . VAL A 1 91 ? -8.316 1.004 -10.396 1.00 58.41 91 VAL A CA 1
ATOM 729 C C . VAL A 1 91 ? -9.413 1.629 -11.260 1.00 58.41 91 VAL A C 1
ATOM 731 O O . VAL A 1 91 ? -9.571 2.849 -11.332 1.00 58.41 91 VAL A O 1
ATOM 734 N N . LEU A 1 92 ? -10.151 0.792 -11.994 1.00 45.44 92 LEU A N 1
ATOM 735 C CA . LEU A 1 92 ? -11.166 1.256 -12.941 1.00 45.44 92 LEU A CA 1
ATOM 736 C C . LEU A 1 92 ? -12.234 2.138 -12.258 1.00 45.44 92 LEU A C 1
ATOM 738 O O . LEU A 1 92 ? -12.884 1.755 -11.283 1.00 45.44 92 LEU A O 1
ATOM 742 N N . THR A 1 93 ? -12.474 3.302 -12.872 1.00 43.50 93 THR A N 1
ATOM 743 C CA . THR A 1 93 ? -13.440 4.371 -12.525 1.00 43.50 93 THR A CA 1
ATOM 744 C C . THR A 1 93 ? -13.008 5.365 -11.437 1.00 43.50 93 THR A C 1
ATOM 746 O O . THR A 1 93 ? -13.698 5.562 -10.436 1.00 43.50 93 THR A O 1
ATOM 749 N N . VAL A 1 94 ? -11.902 6.080 -11.668 1.00 48.72 94 VAL A N 1
ATOM 750 C CA . VAL A 1 94 ? -11.640 7.358 -10.982 1.00 48.72 94 VAL A CA 1
ATOM 751 C C . VAL A 1 94 ? -12.212 8.507 -11.822 1.00 48.72 94 VAL A C 1
ATOM 753 O O . VAL A 1 94 ? -11.730 8.776 -12.922 1.00 48.72 94 VAL A O 1
ATOM 756 N N . SER A 1 95 ? -13.261 9.172 -11.333 1.00 41.56 95 SER A N 1
ATOM 757 C CA . SER A 1 95 ? -13.769 10.421 -11.916 1.00 41.56 95 SER A CA 1
ATOM 758 C C . SER A 1 95 ? -12.897 11.589 -11.447 1.00 41.56 95 SER A C 1
ATOM 760 O O . SER A 1 95 ? -12.851 11.870 -10.248 1.00 41.56 95 SER A O 1
ATOM 762 N N . TRP A 1 96 ? -12.211 12.252 -12.379 1.00 50.22 96 TRP A N 1
ATOM 763 C CA . TRP A 1 96 ? -11.309 13.377 -12.112 1.00 50.22 96 TRP A CA 1
ATOM 764 C C . TRP A 1 96 ? -11.913 14.705 -12.589 1.00 50.22 96 TRP A C 1
ATOM 766 O O . TRP A 1 96 ? -12.498 14.761 -13.667 1.00 50.22 96 TRP A O 1
ATOM 776 N N . ASP A 1 97 ? -11.735 15.763 -11.793 1.00 44.66 97 ASP A N 1
ATOM 777 C CA . ASP A 1 97 ? -12.003 17.161 -12.160 1.00 44.66 97 ASP A CA 1
ATOM 778 C C . ASP A 1 97 ? -10.668 17.854 -12.493 1.00 44.66 97 ASP A C 1
ATOM 780 O O . ASP A 1 97 ? -9.858 18.106 -11.598 1.00 44.66 97 ASP A O 1
ATOM 784 N N . GLU A 1 98 ? -10.421 18.145 -13.776 1.00 45.91 98 GLU A N 1
ATOM 785 C CA . GLU A 1 98 ? -9.198 18.819 -14.258 1.00 45.91 98 GLU A CA 1
ATOM 786 C C . GLU A 1 98 ? -9.056 20.263 -13.739 1.00 45.91 98 GLU A C 1
ATOM 788 O O . GLU A 1 98 ? -7.951 20.808 -13.715 1.00 45.91 98 GLU A O 1
ATOM 793 N N . SER A 1 99 ? -10.149 20.879 -13.273 1.00 38.69 99 SER A N 1
ATOM 794 C CA . SER A 1 99 ? -10.199 22.283 -12.833 1.00 38.69 99 SER A CA 1
ATOM 795 C C . SER A 1 99 ? -9.457 22.546 -11.520 1.00 38.69 99 SER A C 1
ATOM 797 O O . SER A 1 99 ? -9.167 23.695 -11.180 1.00 38.69 99 SER A O 1
ATOM 799 N N . ARG A 1 100 ? -9.182 21.498 -10.736 1.00 41.56 100 ARG A N 1
ATOM 800 C CA . ARG A 1 100 ? -8.553 21.597 -9.418 1.00 41.56 100 ARG A CA 1
ATOM 801 C C . ARG A 1 100 ? -7.318 20.712 -9.374 1.00 41.56 100 ARG A C 1
ATOM 803 O O . ARG A 1 100 ? -7.351 19.595 -8.865 1.00 41.56 100 ARG A O 1
ATOM 810 N N . PHE A 1 101 ? -6.192 21.261 -9.829 1.00 39.34 101 PHE A N 1
ATOM 811 C CA . PHE A 1 101 ? -4.849 20.784 -9.481 1.00 39.34 101 PHE A CA 1
ATOM 812 C C . PHE A 1 101 ? -4.595 20.977 -7.976 1.00 39.34 101 PHE A C 1
ATOM 814 O O . PHE A 1 101 ? -3.795 21.805 -7.573 1.00 39.34 101 PHE A O 1
ATOM 821 N N . ASN A 1 102 ? -5.340 20.261 -7.139 1.00 31.70 102 ASN A N 1
ATOM 822 C CA . ASN A 1 102 ? -5.115 20.067 -5.715 1.00 31.70 102 ASN A CA 1
ATOM 823 C C . ASN A 1 102 ? -5.921 18.828 -5.323 1.00 31.70 102 ASN A C 1
ATOM 825 O O . ASN A 1 102 ? -7.112 18.903 -5.018 1.00 31.70 102 ASN A O 1
ATOM 829 N N . LEU A 1 103 ? -5.266 17.671 -5.355 1.00 35.34 103 LEU A N 1
ATOM 830 C CA . LEU A 1 103 ? -5.752 16.508 -4.630 1.00 35.34 103 LEU A CA 1
ATOM 831 C C . LEU A 1 103 ? -5.792 16.912 -3.147 1.00 35.34 103 LEU A C 1
ATOM 833 O O . LEU A 1 103 ? -4.743 17.181 -2.570 1.00 35.34 103 LEU A O 1
ATOM 837 N N . VAL A 1 104 ? -6.987 16.976 -2.541 1.00 31.22 104 VAL A N 1
ATOM 838 C CA . VAL A 1 104 ? -7.187 17.196 -1.093 1.00 31.22 104 VAL A CA 1
ATOM 839 C C . VAL A 1 104 ? -8.022 16.049 -0.480 1.00 31.22 104 VAL A C 1
ATOM 841 O O . VAL A 1 104 ? -9.146 15.794 -0.903 1.00 31.22 104 VAL A O 1
ATOM 844 N N . ALA A 1 105 ? -7.475 15.375 0.530 1.00 34.75 105 ALA A N 1
ATOM 845 C CA . ALA A 1 105 ? -7.971 14.302 1.379 1.00 34.75 105 ALA A CA 1
ATOM 846 C C . ALA A 1 105 ? -7.061 14.273 2.616 1.00 34.75 105 ALA A C 1
ATOM 848 O O . ALA A 1 105 ? -5.832 14.255 2.530 1.00 34.75 105 ALA A O 1
ATOM 849 N N . ASN A 1 106 ? -7.695 14.283 3.779 1.00 26.94 106 ASN A N 1
ATOM 850 C CA . ASN A 1 106 ? -7.046 14.066 5.057 1.00 26.94 106 ASN A CA 1
ATOM 851 C C . ASN A 1 106 ? -6.600 12.608 5.158 1.00 26.94 106 ASN A C 1
ATOM 853 O O . ASN A 1 106 ? -7.401 11.739 5.486 1.00 26.94 106 ASN A O 1
ATOM 857 N N . SER A 1 107 ? -5.337 12.370 4.818 1.00 33.25 107 SER A N 1
ATOM 858 C CA . SER A 1 107 ? -4.426 11.335 5.328 1.00 33.25 107 SER A CA 1
ATOM 859 C C . SER A 1 107 ? -3.203 11.383 4.417 1.00 33.25 107 SER A C 1
ATOM 861 O O . SER A 1 107 ? -3.214 10.870 3.302 1.00 33.25 107 SER A O 1
ATOM 863 N N . PHE A 1 108 ? -2.189 12.125 4.858 1.00 33.25 108 PHE A N 1
ATOM 864 C CA . PHE A 1 108 ? -0.950 12.362 4.126 1.00 33.25 108 PHE A CA 1
ATOM 865 C C . PHE A 1 108 ? -0.185 11.047 3.919 1.00 33.25 108 PHE A C 1
ATOM 867 O O . PHE A 1 108 ? 0.475 10.567 4.835 1.00 33.25 108 PHE A O 1
ATOM 874 N N . LEU A 1 109 ? -0.234 10.487 2.710 1.00 40.12 109 LEU A N 1
ATOM 875 C CA . LEU A 1 109 ? 0.685 9.434 2.284 1.00 40.12 109 LEU A CA 1
ATOM 876 C C . LEU A 1 109 ? 1.847 10.100 1.530 1.00 40.12 109 LEU A C 1
ATOM 878 O O . LEU A 1 109 ? 1.846 10.202 0.305 1.00 40.12 109 LEU A O 1
ATOM 882 N N . PHE A 1 110 ? 2.816 10.633 2.279 1.00 34.94 110 PHE A N 1
ATOM 883 C CA . PHE A 1 110 ? 4.072 11.115 1.704 1.00 34.94 110 PHE A CA 1
ATOM 884 C C . PHE A 1 110 ? 4.924 9.909 1.295 1.00 34.94 110 PHE A C 1
ATOM 886 O O . PHE A 1 110 ? 5.532 9.257 2.140 1.00 34.94 110 PHE A O 1
ATOM 893 N N . PHE A 1 111 ? 5.010 9.633 -0.007 1.00 39.50 111 PHE A N 1
ATOM 894 C CA . PHE A 1 111 ? 6.113 8.847 -0.554 1.00 39.50 111 PHE A CA 1
ATOM 895 C C . PHE A 1 111 ? 7.271 9.797 -0.854 1.00 39.50 111 PHE A C 1
ATOM 897 O O . PHE A 1 111 ? 7.374 10.335 -1.955 1.00 39.50 111 PHE A O 1
ATOM 904 N N . TYR A 1 112 ? 8.119 10.033 0.145 1.00 34.97 112 TYR A N 1
ATOM 905 C CA . TYR A 1 112 ? 9.448 10.594 -0.086 1.00 34.97 112 TYR A CA 1
ATOM 906 C C . TYR A 1 112 ? 10.434 9.441 -0.322 1.00 34.97 112 TYR A C 1
ATOM 908 O O . TYR A 1 112 ? 10.362 8.404 0.344 1.00 34.97 112 TYR A O 1
ATOM 916 N N . ILE A 1 113 ? 11.300 9.616 -1.321 1.00 36.00 113 ILE A N 1
ATOM 917 C CA . ILE A 1 113 ? 12.646 9.031 -1.316 1.00 36.00 113 ILE A CA 1
ATOM 918 C C . ILE A 1 113 ? 13.474 9.911 -0.392 1.00 36.00 113 ILE A C 1
ATOM 920 O O . ILE A 1 113 ? 13.359 11.145 -0.562 1.00 36.00 113 ILE A O 1
#

Sequence (113 aa):
EDTTCELPPLTELVDNPAFNWEFELDTFQKQAILCLERNQTVFVAAHTSAGKTVVAEYACALCRRRGTRVIYTSPIKALSNQKFYDFRYTVLTVSWDESRFNLVANSFLFFYI

Radius of gyration: 14.37 Å; chains: 1; bounding box: 31×37×32 Å

InterPro domains:
  IPR011545 DEAD/DEAH-box helicase domain [PF00270] (28-88)
  IPR027417 P-loop containing nucleoside triphosphate hydrolase [G3DSA:3.40.50.300] (1-104)
  IPR027417 P-loop containing nucleoside triphosphate hydrolase [SSF52540] (6-89)
  IPR050699 ATP-dependent RNA helicase SUPV3-like [PTHR12131] (12-91)

pLDDT: mean 72.53, std 19.41, range [26.94, 92.0]